Protein AF-A0A959KWU7-F1 (afdb_monomer_lite)

Sequence (67 aa):
MEKKHSFKLVEGTFSPEDAREVLLELVNNKIRYHNFEIFSKMERTGETPVHSIKRKAELLQTYEELR

Radius of gyration: 15.79 Å; chains: 1; bounding box: 31×38×39 Å

pLDDT: mean 92.8, std 8.75, range [46.53, 98.56]

Secondary structure (DSSP, 8-state):
--------S--S---HHHHHHHHHHHHHHHHHHHHHHHHHHHHHHS---HHHHHHHHHHHHHHHHT-

Structure (mmCIF, N/CA/C/O backbone):
data_AF-A0A959KWU7-F1
#
_entry.id   AF-A0A959KWU7-F1
#
loop_
_atom_site.group_PDB
_atom_site.id
_atom_site.type_sy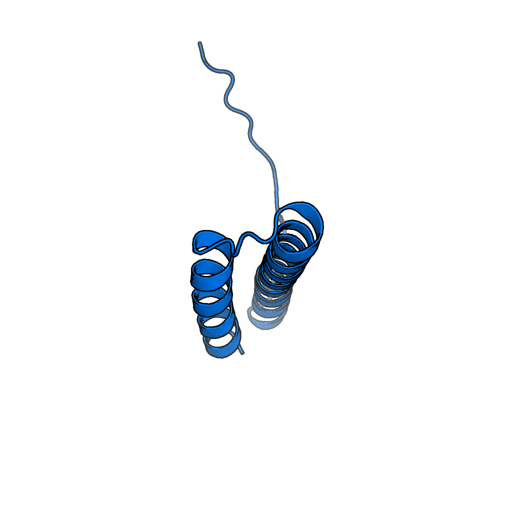mbol
_atom_site.label_atom_id
_atom_site.label_alt_id
_atom_site.label_comp_id
_atom_site.label_asym_id
_atom_site.label_entity_id
_atom_site.label_seq_id
_atom_site.pdbx_PDB_ins_code
_atom_site.Cartn_x
_atom_site.Cartn_y
_atom_site.Cartn_z
_atom_site.occupancy
_atom_site.B_iso_or_equiv
_atom_site.auth_seq_id
_atom_site.auth_comp_id
_atom_site.auth_asym_id
_atom_site.auth_atom_id
_atom_site.pdbx_PDB_model_num
ATOM 1 N N . MET A 1 1 ? -4.242 31.621 -7.562 1.00 46.53 1 MET A N 1
ATOM 2 C CA . MET A 1 1 ? -4.699 30.931 -6.336 1.00 46.53 1 MET A CA 1
ATOM 3 C C . MET A 1 1 ? -4.812 29.452 -6.659 1.00 46.53 1 MET A C 1
ATOM 5 O O . MET A 1 1 ? -5.621 29.105 -7.511 1.00 46.53 1 MET A O 1
ATOM 9 N N . GLU A 1 2 ? -3.969 28.602 -6.072 1.00 66.00 2 GLU A N 1
ATOM 10 C CA . GLU A 1 2 ? -4.077 27.146 -6.241 1.00 66.00 2 GLU A CA 1
ATOM 11 C C . GLU A 1 2 ? -5.376 26.644 -5.598 1.00 66.00 2 GLU A C 1
ATOM 13 O O . GLU A 1 2 ? -5.677 26.962 -4.445 1.00 66.00 2 GLU A O 1
ATOM 18 N N . LYS A 1 3 ? -6.174 25.880 -6.350 1.00 71.00 3 LYS A N 1
ATOM 19 C CA . LYS A 1 3 ? -7.364 25.215 -5.813 1.00 71.00 3 LYS A CA 1
ATOM 20 C C . LYS A 1 3 ? -6.902 24.086 -4.890 1.00 71.00 3 LYS A C 1
ATOM 22 O O . LYS A 1 3 ? -6.353 23.094 -5.358 1.00 71.00 3 LYS A O 1
ATOM 27 N N . LYS A 1 4 ? -7.131 24.221 -3.580 1.00 73.50 4 LYS A N 1
ATOM 28 C CA . LYS A 1 4 ? -6.949 23.111 -2.635 1.00 73.50 4 LYS A CA 1
ATOM 29 C C . LYS A 1 4 ? -8.041 22.073 -2.873 1.00 73.50 4 LYS A C 1
ATOM 31 O O . LYS A 1 4 ? -9.213 22.335 -2.614 1.00 73.50 4 LYS A O 1
ATOM 36 N N . HIS A 1 5 ? -7.647 20.901 -3.353 1.00 82.31 5 HIS A N 1
ATOM 37 C CA . HIS A 1 5 ? -8.525 19.743 -3.425 1.00 82.31 5 HIS A CA 1
ATOM 38 C C . HIS A 1 5 ? -8.470 18.987 -2.095 1.00 82.31 5 HIS A C 1
ATOM 40 O O . HIS A 1 5 ? -7.390 18.633 -1.628 1.00 82.31 5 HIS A O 1
ATOM 46 N N . SER A 1 6 ? -9.632 18.766 -1.482 1.00 84.31 6 SER A N 1
ATOM 47 C CA . SER A 1 6 ? -9.779 17.890 -0.321 1.00 84.31 6 SER A CA 1
ATOM 48 C C . SER A 1 6 ? -10.467 16.612 -0.776 1.00 84.31 6 SER A C 1
ATOM 50 O O . SER A 1 6 ? -11.546 16.671 -1.366 1.00 84.31 6 SER A O 1
ATOM 52 N N . PHE A 1 7 ? -9.833 15.471 -0.522 1.00 84.62 7 PHE A N 1
ATOM 53 C CA . PHE A 1 7 ? -10.374 14.156 -0.835 1.00 84.62 7 PHE A CA 1
ATOM 54 C C . PHE A 1 7 ? -10.540 13.382 0.467 1.00 84.62 7 PHE A C 1
ATOM 56 O O . PHE A 1 7 ? -9.586 13.233 1.230 1.00 84.62 7 PHE A O 1
ATOM 63 N N . LYS A 1 8 ? -11.752 12.888 0.721 1.00 84.69 8 LYS A N 1
ATOM 64 C CA . LYS A 1 8 ? -11.998 11.953 1.819 1.00 84.69 8 LYS A CA 1
ATOM 65 C C . LYS A 1 8 ? -11.570 10.563 1.363 1.00 84.69 8 LYS A C 1
ATOM 67 O O . LYS A 1 8 ? -12.174 10.013 0.449 1.00 84.69 8 LYS A O 1
ATOM 72 N N . LEU A 1 9 ? -10.506 10.042 1.969 1.00 82.06 9 LEU A N 1
ATOM 73 C CA . LEU A 1 9 ? -9.971 8.718 1.653 1.00 82.06 9 LEU A CA 1
ATOM 74 C C . LEU A 1 9 ? -10.758 7.621 2.385 1.00 82.06 9 LEU A C 1
ATOM 76 O O . LEU A 1 9 ? -11.221 6.673 1.763 1.00 82.06 9 LEU A O 1
ATOM 80 N N . VAL A 1 10 ? -10.920 7.787 3.700 1.00 84.44 10 VAL A N 1
ATOM 81 C CA . VAL A 1 10 ? -11.672 6.907 4.604 1.00 84.44 10 VAL A CA 1
ATOM 82 C C . VAL A 1 10 ? -12.283 7.788 5.700 1.00 84.44 10 VAL A C 1
ATOM 84 O O . VAL A 1 10 ? -11.598 8.660 6.232 1.00 84.44 10 VAL A O 1
ATOM 87 N N . GLU A 1 11 ? -13.562 7.596 6.026 1.00 87.06 11 GLU A N 1
ATOM 88 C CA . GLU A 1 11 ? -14.266 8.311 7.100 1.00 87.06 11 GLU A CA 1
ATOM 89 C C . GLU A 1 11 ? -15.150 7.323 7.866 1.00 87.06 11 GLU A C 1
ATOM 91 O O . GLU A 1 11 ? -15.915 6.576 7.259 1.00 87.06 11 GLU A O 1
ATOM 96 N N . GLY A 1 12 ? -15.028 7.306 9.192 1.00 87.94 12 GLY A N 1
ATOM 97 C CA . GLY A 1 12 ? -15.785 6.408 10.059 1.00 87.94 12 GLY A CA 1
ATOM 98 C C . GLY A 1 12 ? -15.170 6.296 11.451 1.00 87.94 12 GLY A C 1
ATOM 99 O O . GLY A 1 12 ? -14.037 6.722 11.682 1.00 87.94 12 GLY A O 1
ATOM 100 N N . THR A 1 13 ? -15.929 5.727 12.383 1.00 93.38 13 THR A N 1
ATOM 101 C CA . THR A 1 13 ? -15.413 5.288 13.682 1.00 93.38 13 THR A CA 1
ATOM 102 C C . THR A 1 13 ? -15.047 3.820 13.556 1.00 93.38 13 THR A C 1
ATOM 104 O O . THR A 1 13 ? -15.915 2.996 13.291 1.00 93.38 13 THR A O 1
ATOM 107 N N . PHE A 1 14 ? -13.767 3.513 13.728 1.00 93.81 14 PHE A N 1
ATOM 108 C CA . PHE A 1 14 ? -13.238 2.159 13.616 1.00 93.81 14 PHE A CA 1
ATOM 109 C C . PHE A 1 14 ? -12.817 1.669 14.995 1.00 93.81 14 PHE A C 1
ATOM 111 O O . PHE A 1 14 ? -12.266 2.445 15.784 1.00 93.81 14 PHE A O 1
ATOM 118 N N . SER A 1 15 ? -13.044 0.387 15.279 1.00 97.06 15 SER A N 1
ATOM 119 C CA . SER A 1 15 ? -12.310 -0.257 16.364 1.00 97.06 15 SER A CA 1
ATOM 120 C C . SER A 1 15 ? -10.818 -0.326 15.992 1.00 97.06 15 SER A C 1
ATOM 122 O O . SER A 1 15 ? -10.468 -0.185 14.813 1.00 97.06 15 SER A O 1
ATOM 124 N N . PRO A 1 16 ? -9.909 -0.533 16.959 1.00 94.88 16 PRO A N 1
ATOM 125 C CA . PRO A 1 16 ? -8.495 -0.745 16.655 1.00 94.88 16 PRO A CA 1
ATOM 126 C C . PRO A 1 16 ? -8.261 -1.857 15.619 1.00 94.88 16 PRO A C 1
ATOM 128 O O . PRO A 1 16 ? -7.393 -1.726 14.759 1.00 94.88 16 PRO A O 1
ATOM 131 N N . GLU A 1 17 ? -9.060 -2.922 15.667 1.00 94.94 17 GLU A N 1
ATOM 132 C CA . GLU A 1 17 ? -8.993 -4.054 14.744 1.00 94.94 17 GLU A CA 1
ATOM 133 C C . GLU A 1 17 ? -9.435 -3.651 13.335 1.00 94.94 17 GLU A C 1
ATOM 135 O O . GLU A 1 17 ? -8.690 -3.876 12.385 1.00 94.94 17 GLU A O 1
ATOM 140 N N . ASP A 1 18 ? -10.586 -2.988 13.196 1.00 93.88 18 ASP A N 1
ATOM 141 C CA . ASP A 1 18 ? -11.082 -2.537 11.890 1.00 93.88 18 ASP A CA 1
ATOM 142 C C . ASP A 1 18 ? -10.139 -1.505 11.253 1.00 93.88 18 ASP A C 1
ATOM 144 O O . ASP A 1 18 ? -9.881 -1.532 10.048 1.00 93.88 18 ASP A O 1
ATOM 148 N N . ALA A 1 19 ? -9.578 -0.602 12.065 1.00 93.81 19 ALA A N 1
ATOM 149 C CA . ALA A 1 19 ? -8.600 0.378 11.606 1.00 93.81 19 ALA A CA 1
ATOM 150 C C . ALA A 1 19 ? -7.331 -0.308 11.081 1.00 93.81 19 ALA A C 1
ATOM 152 O O . ALA A 1 19 ? -6.806 0.085 10.036 1.00 93.81 19 ALA A O 1
ATOM 153 N N . ARG A 1 20 ? -6.856 -1.349 11.778 1.00 94.88 20 ARG A N 1
ATOM 154 C CA . ARG A 1 20 ? -5.710 -2.155 11.345 1.00 94.88 20 ARG A CA 1
ATOM 155 C C . ARG A 1 20 ? -5.987 -2.820 9.998 1.00 94.88 20 ARG A C 1
ATOM 157 O O . ARG A 1 20 ? -5.143 -2.717 9.115 1.00 94.88 20 ARG A O 1
ATOM 164 N N . GLU A 1 21 ? -7.159 -3.423 9.801 1.00 94.50 21 GLU A N 1
ATOM 165 C CA . GLU A 1 21 ? -7.520 -4.054 8.520 1.00 94.50 21 GLU A CA 1
ATOM 166 C C . GLU A 1 21 ? -7.539 -3.047 7.359 1.00 94.50 21 GLU A C 1
ATOM 168 O O . GLU A 1 21 ? -6.986 -3.312 6.289 1.00 94.50 21 GLU A O 1
ATOM 173 N N . VAL A 1 22 ? -8.102 -1.852 7.573 1.00 93.75 22 VAL A N 1
ATOM 174 C CA . VAL A 1 22 ? -8.092 -0.782 6.559 1.00 93.75 22 VAL A CA 1
ATOM 175 C C . VAL A 1 22 ? -6.661 -0.382 6.195 1.00 93.75 22 VAL A C 1
ATOM 177 O O . VAL A 1 22 ? -6.335 -0.238 5.013 1.00 93.75 22 VAL A O 1
ATOM 180 N N . LEU A 1 23 ? -5.790 -0.205 7.191 1.00 94.44 23 LEU A N 1
ATOM 181 C CA . LEU A 1 23 ? -4.389 0.147 6.961 1.00 94.44 23 LEU A CA 1
ATOM 182 C C . LEU A 1 23 ? -3.636 -0.972 6.232 1.00 94.44 23 LEU A C 1
ATOM 184 O O . LEU A 1 23 ? -2.921 -0.687 5.268 1.00 94.44 23 LEU A O 1
ATOM 188 N N . LEU A 1 24 ? -3.828 -2.228 6.642 1.00 96.12 24 LEU A N 1
ATOM 189 C CA . LEU A 1 24 ? -3.224 -3.394 5.997 1.00 96.12 24 LEU A CA 1
ATOM 190 C C . LEU A 1 24 ? -3.633 -3.482 4.523 1.00 96.12 24 LEU A C 1
ATOM 192 O O . LEU A 1 24 ? -2.763 -3.663 3.668 1.00 96.12 24 LEU A O 1
ATOM 196 N N . GLU A 1 25 ? -4.909 -3.271 4.189 1.00 95.50 25 GLU A N 1
ATOM 197 C CA . GLU A 1 25 ? -5.363 -3.315 2.795 1.00 95.50 25 GLU A CA 1
ATOM 198 C C . GLU A 1 25 ? -4.783 -2.163 1.959 1.00 95.50 25 GLU A C 1
ATOM 200 O O . GLU A 1 25 ? -4.351 -2.381 0.824 1.00 95.50 25 GLU A O 1
ATOM 205 N N . LEU A 1 26 ? -4.679 -0.949 2.513 1.00 95.19 26 LEU A N 1
ATOM 206 C CA . LEU A 1 26 ? -4.046 0.185 1.825 1.00 95.19 26 LEU A CA 1
ATOM 207 C C . LEU A 1 26 ? -2.563 -0.077 1.527 1.00 95.19 26 LEU A C 1
ATOM 209 O O . LEU A 1 26 ? -2.091 0.171 0.410 1.00 95.19 26 LEU A O 1
ATOM 213 N N . VAL A 1 27 ? -1.826 -0.603 2.509 1.00 96.94 27 VAL A N 1
ATOM 214 C CA . VAL A 1 27 ? -0.410 -0.962 2.354 1.00 96.94 27 VAL A CA 1
ATOM 215 C C . VAL A 1 27 ? -0.259 -2.075 1.314 1.00 96.94 27 VAL A C 1
ATOM 217 O O . VAL A 1 27 ? 0.537 -1.946 0.378 1.00 96.94 27 VAL A O 1
ATOM 220 N N . ASN A 1 28 ? -1.076 -3.124 1.407 1.00 97.50 28 ASN A N 1
ATOM 221 C CA . ASN A 1 28 ? -1.071 -4.252 0.479 1.00 97.50 28 ASN A CA 1
ATOM 222 C C . ASN A 1 28 ? -1.385 -3.821 -0.961 1.00 97.50 28 ASN A C 1
ATOM 224 O O . ASN A 1 28 ? -0.706 -4.224 -1.911 1.00 97.50 28 ASN A O 1
ATOM 228 N N . ASN A 1 29 ? -2.366 -2.935 -1.144 1.00 97.56 29 ASN A N 1
ATOM 229 C CA . ASN A 1 29 ? -2.703 -2.384 -2.452 1.00 97.56 29 ASN A CA 1
ATOM 230 C C . ASN A 1 29 ? -1.501 -1.659 -3.081 1.00 97.56 29 ASN A C 1
ATOM 232 O O .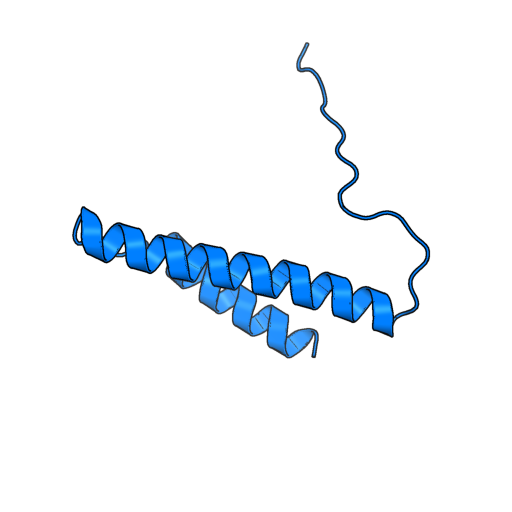 ASN A 1 29 ? -1.178 -1.871 -4.255 1.00 97.56 29 ASN A O 1
ATOM 236 N N . LYS A 1 30 ? -0.762 -0.873 -2.287 1.00 97.62 30 LYS A N 1
ATOM 237 C CA . LYS A 1 30 ? 0.427 -0.169 -2.779 1.00 97.62 30 LYS A CA 1
ATOM 238 C C . LYS A 1 30 ? 1.601 -1.109 -3.078 1.00 97.62 30 LYS A C 1
ATOM 240 O O . LYS A 1 30 ? 2.332 -0.871 -4.04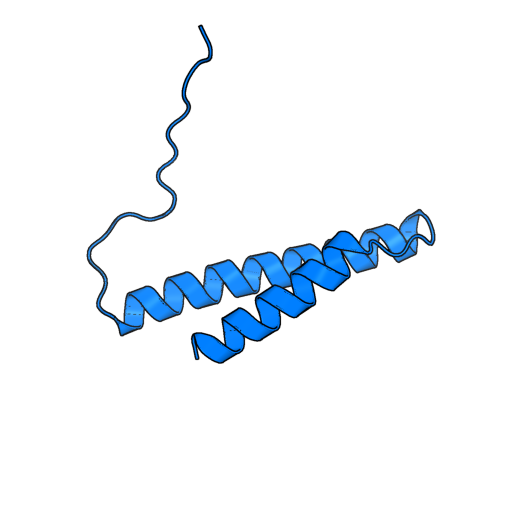4 1.00 97.62 30 LYS A O 1
ATOM 245 N N . ILE A 1 31 ? 1.755 -2.19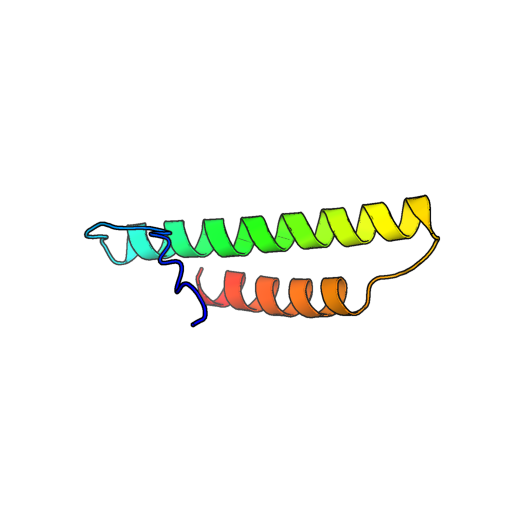8 -2.324 1.00 98.31 31 ILE A N 1
ATOM 246 C CA . ILE A 1 31 ? 2.714 -3.273 -2.633 1.00 98.31 31 ILE A CA 1
ATOM 247 C C . ILE A 1 31 ? 2.389 -3.898 -3.996 1.00 98.31 31 ILE A C 1
ATOM 249 O O . ILE A 1 31 ? 3.277 -4.026 -4.845 1.00 98.31 31 ILE A O 1
ATOM 253 N N . ARG A 1 32 ? 1.114 -4.230 -4.248 1.00 98.56 32 ARG A N 1
ATOM 254 C CA . ARG A 1 32 ? 0.651 -4.775 -5.539 1.00 98.56 32 ARG A CA 1
ATOM 255 C C . ARG A 1 32 ? 0.918 -3.813 -6.693 1.00 98.56 32 ARG A C 1
ATOM 257 O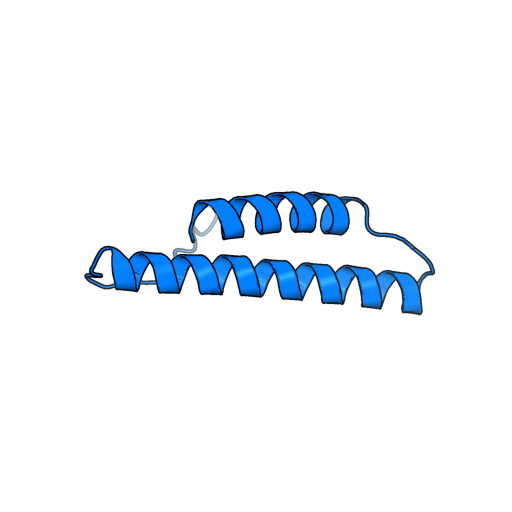 O . ARG A 1 32 ? 1.435 -4.243 -7.723 1.00 98.56 32 ARG A O 1
ATOM 264 N N . TYR A 1 33 ? 0.647 -2.521 -6.502 1.00 98.31 33 TYR A N 1
ATOM 265 C CA . TYR A 1 33 ? 0.982 -1.483 -7.480 1.00 98.31 33 TYR A CA 1
ATOM 266 C C . TYR A 1 33 ? 2.471 -1.516 -7.857 1.00 98.31 33 TYR A C 1
ATOM 268 O O . TYR A 1 33 ? 2.802 -1.544 -9.041 1.00 98.31 33 TYR A O 1
ATOM 276 N N . HIS A 1 34 ? 3.378 -1.558 -6.875 1.00 98.25 34 HIS A N 1
ATOM 277 C CA . HIS A 1 34 ? 4.813 -1.579 -7.164 1.00 98.25 34 HIS A CA 1
ATOM 278 C C . HIS A 1 34 ? 5.266 -2.883 -7.821 1.00 98.25 34 HIS A C 1
ATOM 280 O O . HIS A 1 34 ? 6.114 -2.835 -8.706 1.00 98.25 34 HIS A O 1
ATOM 286 N N . ASN A 1 35 ? 4.686 -4.032 -7.460 1.00 97.75 35 ASN A N 1
ATOM 287 C CA . ASN A 1 35 ? 4.938 -5.285 -8.180 1.00 97.75 35 ASN A CA 1
ATOM 288 C C . ASN A 1 35 ? 4.545 -5.176 -9.660 1.00 97.75 35 ASN A C 1
ATOM 290 O O . ASN A 1 35 ? 5.328 -5.562 -10.526 1.00 97.75 35 ASN A O 1
ATOM 294 N N . PHE A 1 36 ? 3.373 -4.607 -9.953 1.00 97.62 36 PHE A N 1
ATOM 295 C CA . PHE A 1 36 ? 2.927 -4.395 -11.328 1.00 97.62 36 PHE A CA 1
ATOM 296 C C . PHE A 1 36 ? 3.824 -3.406 -12.083 1.00 97.62 36 PHE A C 1
ATOM 298 O O . PHE A 1 36 ? 4.184 -3.651 -13.230 1.00 97.62 36 PHE A O 1
ATOM 305 N N . GLU A 1 37 ? 4.223 -2.305 -11.445 1.00 97.19 37 GLU A N 1
ATOM 306 C CA . GLU A 1 37 ? 5.125 -1.311 -12.036 1.00 97.19 37 GLU A CA 1
ATOM 307 C C . GLU A 1 37 ? 6.500 -1.907 -12.370 1.00 97.19 37 GLU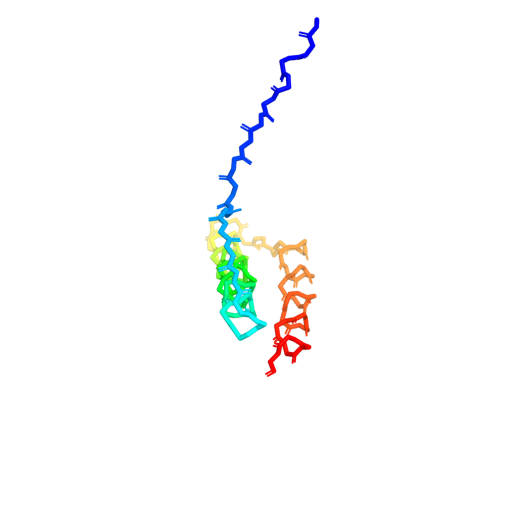 A C 1
ATOM 309 O O . GLU A 1 37 ? 7.017 -1.665 -13.462 1.00 97.19 37 GLU A O 1
ATOM 314 N N . ILE A 1 38 ? 7.064 -2.711 -11.459 1.00 97.38 38 ILE A N 1
ATOM 315 C CA . ILE A 1 38 ? 8.317 -3.447 -11.675 1.00 97.38 38 ILE A CA 1
ATOM 316 C C . ILE A 1 38 ? 8.174 -4.369 -12.881 1.00 97.38 38 ILE A C 1
ATOM 318 O O . ILE A 1 38 ? 8.955 -4.255 -13.821 1.00 97.38 38 ILE A O 1
ATOM 322 N N . PHE A 1 39 ? 7.150 -5.226 -12.884 1.00 97.75 39 PHE A N 1
ATOM 323 C CA . PHE A 1 39 ? 6.886 -6.144 -13.989 1.00 97.75 39 PHE A CA 1
ATOM 324 C C . PHE A 1 39 ? 6.740 -5.395 -15.320 1.00 97.75 39 PHE A C 1
ATOM 326 O O . PHE A 1 39 ? 7.464 -5.650 -16.273 1.00 97.75 39 PHE A O 1
ATOM 333 N N . SER A 1 40 ? 5.871 -4.387 -15.365 1.00 96.81 40 SER A N 1
ATOM 334 C CA . SER A 1 40 ? 5.572 -3.634 -16.581 1.00 96.81 40 SER A CA 1
ATOM 335 C C . SER A 1 40 ? 6.780 -2.893 -17.167 1.00 96.81 40 SER A C 1
ATOM 337 O O . SER A 1 40 ? 6.864 -2.741 -18.387 1.00 96.81 40 SER A O 1
ATOM 339 N N . LYS A 1 41 ? 7.696 -2.389 -16.331 1.00 96.50 41 LYS A N 1
ATOM 340 C CA . LYS A 1 41 ? 8.918 -1.725 -16.807 1.00 96.50 41 LYS A CA 1
ATOM 341 C C . LYS A 1 41 ? 9.963 -2.724 -17.288 1.00 96.50 41 LYS A C 1
ATOM 343 O O . LYS A 1 41 ? 10.516 -2.519 -18.365 1.00 96.50 41 LYS A O 1
ATOM 348 N N . MET A 1 42 ? 10.149 -3.831 -16.572 1.00 96.56 42 MET A N 1
ATOM 349 C CA . MET A 1 42 ? 11.054 -4.887 -17.029 1.00 96.56 42 MET A CA 1
ATOM 350 C C . MET A 1 42 ? 10.620 -5.432 -18.396 1.00 96.56 42 MET A C 1
ATOM 352 O O . MET A 1 42 ? 11.447 -5.521 -19.293 1.00 96.56 42 MET A O 1
ATOM 356 N N . GLU A 1 43 ? 9.325 -5.692 -18.596 1.00 97.19 43 GLU A N 1
ATOM 357 C CA . GLU A 1 43 ? 8.817 -6.236 -19.864 1.00 97.19 43 GLU A CA 1
ATOM 358 C C . GLU A 1 43 ? 8.884 -5.241 -21.033 1.00 97.19 43 GLU A C 1
ATOM 360 O O . GLU A 1 43 ? 9.190 -5.620 -22.160 1.00 97.19 43 GLU A O 1
ATOM 365 N N . ARG A 1 44 ? 8.571 -3.957 -20.804 1.00 96.44 44 ARG A N 1
ATOM 366 C CA . ARG A 1 44 ? 8.457 -2.977 -21.903 1.00 96.44 44 ARG A CA 1
ATOM 367 C C . ARG A 1 44 ? 9.767 -2.302 -22.266 1.00 96.44 44 ARG A C 1
ATOM 369 O O . ARG A 1 44 ? 9.965 -1.967 -23.430 1.00 96.44 44 ARG A O 1
ATOM 376 N N . THR A 1 45 ? 10.603 -2.016 -21.274 1.00 95.50 45 THR A N 1
ATOM 377 C CA . THR A 1 45 ? 11.816 -1.211 -21.463 1.00 95.50 45 THR A CA 1
ATOM 378 C C . THR A 1 45 ? 13.082 -1.939 -21.028 1.00 95.50 45 THR A C 1
ATOM 380 O O . THR A 1 45 ? 14.171 -1.426 -21.263 1.00 95.50 45 THR A O 1
ATOM 383 N N . GLY A 1 46 ? 12.974 -3.121 -20.406 1.00 94.50 46 GLY A N 1
ATOM 384 C CA . GLY A 1 46 ? 14.117 -3.802 -19.791 1.00 94.50 46 GLY A CA 1
ATOM 385 C C . GLY A 1 46 ? 14.653 -3.073 -18.555 1.00 94.50 46 GLY A C 1
ATOM 386 O O . GLY A 1 46 ? 15.716 -3.421 -18.045 1.00 94.50 46 GLY A O 1
ATOM 387 N N . GLU A 1 47 ? 13.947 -2.046 -18.075 1.00 93.44 47 GLU A N 1
ATOM 388 C CA . GLU A 1 47 ? 14.390 -1.233 -16.951 1.00 93.44 47 GLU A CA 1
ATOM 389 C C . GLU A 1 47 ? 13.887 -1.788 -15.625 1.00 93.44 47 GLU A C 1
ATOM 391 O O . GLU A 1 47 ? 12.730 -2.188 -15.470 1.00 93.44 47 GLU A O 1
ATOM 396 N N . THR A 1 48 ? 14.745 -1.680 -14.618 1.00 91.94 48 THR A N 1
ATOM 397 C CA . THR A 1 48 ? 14.420 -2.037 -13.243 1.00 91.94 48 THR A CA 1
ATOM 398 C C . THR A 1 48 ? 14.114 -0.765 -12.446 1.00 91.94 48 THR A C 1
ATOM 400 O O . THR A 1 48 ? 15.035 -0.001 -12.143 1.00 91.94 48 THR A O 1
ATOM 403 N N . PRO A 1 49 ? 12.849 -0.491 -12.072 1.00 93.94 49 PRO A N 1
ATOM 404 C CA . PRO A 1 49 ? 12.513 0.718 -11.328 1.00 93.94 49 PRO A CA 1
ATOM 405 C C . PRO A 1 49 ? 12.968 0.627 -9.870 1.00 93.94 49 PRO A C 1
ATOM 407 O O . PRO A 1 49 ? 12.279 0.085 -9.002 1.00 93.94 49 PRO A O 1
ATOM 410 N N . VAL A 1 50 ? 14.135 1.209 -9.594 1.00 95.88 50 VAL A N 1
ATOM 411 C CA . VAL A 1 50 ? 14.765 1.218 -8.265 1.00 95.88 50 VAL A CA 1
ATOM 412 C C . VAL A 1 50 ? 13.842 1.817 -7.198 1.00 95.88 50 VAL A C 1
ATOM 414 O O . VAL A 1 50 ? 13.785 1.306 -6.079 1.00 95.88 50 VAL A O 1
ATOM 417 N N . HIS A 1 51 ? 13.068 2.856 -7.538 1.00 95.75 51 HIS A N 1
ATOM 418 C CA . HIS A 1 51 ? 12.127 3.480 -6.601 1.00 95.75 51 HIS A CA 1
ATOM 419 C C . HIS A 1 51 ? 11.021 2.509 -6.171 1.00 95.75 51 HIS A C 1
ATOM 421 O O . HIS A 1 51 ? 10.735 2.410 -4.980 1.00 95.75 51 HIS A O 1
ATOM 427 N N . SER A 1 52 ? 10.438 1.758 -7.109 1.00 96.31 52 SER A N 1
ATOM 428 C CA . SER A 1 52 ? 9.384 0.778 -6.827 1.00 96.31 52 SER A CA 1
ATOM 429 C C . SER A 1 52 ? 9.908 -0.381 -5.992 1.00 96.31 52 SER A C 1
ATOM 431 O O . SER A 1 52 ? 9.214 -0.845 -5.093 1.00 96.31 52 SER A O 1
ATOM 433 N N . ILE A 1 53 ? 11.140 -0.829 -6.251 1.00 97.50 53 ILE A N 1
ATOM 434 C CA . ILE A 1 53 ? 11.783 -1.894 -5.472 1.00 97.50 53 ILE A CA 1
ATOM 435 C C . ILE A 1 53 ? 12.000 -1.444 -4.032 1.00 97.50 53 ILE A C 1
ATOM 437 O O . ILE A 1 53 ? 11.567 -2.133 -3.108 1.00 97.50 53 ILE A O 1
ATOM 441 N N . LYS A 1 54 ? 12.616 -0.270 -3.844 1.00 98.12 54 LYS A N 1
ATOM 442 C CA . LYS A 1 54 ? 12.856 0.292 -2.513 1.00 98.12 54 LYS A CA 1
ATOM 443 C C . LYS A 1 54 ? 11.542 0.473 -1.756 1.00 98.12 54 LYS A C 1
ATOM 445 O O . LYS A 1 54 ? 11.410 0.005 -0.630 1.00 98.12 54 LYS A O 1
ATOM 450 N N . ARG A 1 55 ? 10.543 1.085 -2.399 1.00 97.62 55 ARG A N 1
ATOM 451 C CA . ARG A 1 55 ? 9.257 1.366 -1.759 1.00 97.62 55 ARG A CA 1
ATOM 452 C C . ARG A 1 55 ? 8.480 0.097 -1.428 1.00 97.62 55 ARG A C 1
ATOM 454 O O . ARG A 1 55 ? 7.841 0.040 -0.386 1.00 97.62 55 ARG A O 1
ATOM 461 N N . LYS A 1 56 ? 8.561 -0.934 -2.274 1.00 98.06 56 LYS A N 1
ATOM 462 C CA . LYS A 1 56 ? 7.987 -2.248 -1.973 1.00 98.06 56 LYS A CA 1
ATOM 463 C C . LYS A 1 56 ? 8.597 -2.847 -0.705 1.00 98.06 56 LYS A C 1
ATOM 465 O O . LYS A 1 56 ? 7.849 -3.354 0.119 1.00 98.06 56 LYS A O 1
ATOM 470 N N . ALA A 1 57 ? 9.920 -2.790 -0.552 1.00 98.12 57 ALA A N 1
ATOM 471 C CA . ALA A 1 57 ? 10.596 -3.323 0.631 1.00 98.12 57 ALA A CA 1
ATOM 472 C C . ALA A 1 57 ? 10.178 -2.585 1.914 1.00 98.12 57 ALA A C 1
ATOM 474 O O . ALA A 1 57 ? 9.816 -3.230 2.891 1.00 98.12 57 ALA A O 1
ATOM 475 N N . GLU A 1 58 ? 10.138 -1.249 1.879 1.00 98.25 58 GLU A N 1
ATOM 476 C CA . GLU A 1 58 ? 9.652 -0.426 3.000 1.00 98.25 58 GLU A CA 1
ATOM 477 C C . GLU A 1 58 ? 8.205 -0.775 3.381 1.00 98.25 58 GLU A C 1
ATOM 479 O O . GLU A 1 58 ? 7.888 -0.940 4.553 1.00 98.25 58 GLU A O 1
ATOM 484 N N . LEU A 1 59 ? 7.322 -0.930 2.389 1.00 98.06 59 LEU A N 1
ATOM 485 C CA . LEU A 1 59 ? 5.916 -1.251 2.634 1.00 98.06 59 LEU A CA 1
ATOM 486 C C . LEU A 1 59 ? 5.717 -2.674 3.160 1.00 98.06 59 LEU A C 1
ATOM 488 O O . LEU A 1 59 ? 4.828 -2.880 3.976 1.00 98.06 59 LEU A O 1
ATOM 492 N N . LEU A 1 60 ? 6.525 -3.643 2.717 1.00 98.12 60 LEU A N 1
ATOM 493 C CA . LEU A 1 60 ? 6.511 -4.998 3.279 1.00 98.12 60 LEU A CA 1
ATOM 494 C C . LEU A 1 60 ? 6.904 -4.979 4.757 1.00 98.12 60 LEU A C 1
ATOM 496 O O . LEU A 1 60 ? 6.264 -5.651 5.555 1.00 98.12 60 LEU A O 1
ATOM 500 N N . GLN A 1 61 ? 7.897 -4.171 5.130 1.00 98.19 61 GLN A N 1
ATOM 501 C CA . GLN A 1 61 ? 8.252 -3.990 6.535 1.00 98.19 61 GLN A CA 1
ATOM 502 C C . GLN A 1 61 ? 7.089 -3.378 7.330 1.00 98.19 61 GLN A C 1
ATOM 504 O O . GLN A 1 61 ? 6.695 -3.934 8.349 1.00 98.19 61 GLN A O 1
ATOM 509 N N . THR A 1 62 ? 6.488 -2.288 6.841 1.00 97.44 62 THR A N 1
ATOM 510 C CA . THR A 1 62 ? 5.314 -1.676 7.490 1.00 97.44 62 THR A CA 1
ATOM 511 C C . THR A 1 62 ? 4.144 -2.655 7.610 1.00 97.44 62 THR A C 1
ATOM 513 O O . THR A 1 62 ? 3.431 -2.638 8.606 1.00 97.44 62 THR A O 1
ATOM 516 N N . TYR A 1 63 ? 3.934 -3.513 6.610 1.00 96.25 63 TYR A N 1
ATOM 517 C CA . TYR A 1 63 ? 2.876 -4.520 6.638 1.00 96.25 63 TYR A CA 1
ATOM 518 C C . TYR A 1 63 ? 3.074 -5.528 7.778 1.00 96.25 63 TYR A C 1
ATOM 520 O O . TYR A 1 63 ? 2.114 -5.841 8.474 1.00 96.25 63 TYR A O 1
ATOM 528 N N . GLU A 1 64 ? 4.305 -5.997 8.002 1.00 97.00 64 GLU A N 1
ATOM 529 C CA . GLU A 1 64 ? 4.615 -6.901 9.119 1.00 97.00 64 GLU A CA 1
ATOM 530 C C . GLU A 1 64 ? 4.545 -6.196 10.482 1.00 97.00 64 GLU A C 1
ATOM 532 O O . GLU A 1 64 ? 4.128 -6.807 11.457 1.00 97.00 64 GLU A O 1
ATOM 537 N N . GLU A 1 65 ? 4.899 -4.910 10.566 1.00 95.69 65 GLU A N 1
ATOM 538 C CA . GLU A 1 65 ? 4.780 -4.118 11.804 1.00 95.69 65 GLU A CA 1
ATOM 539 C C . GLU A 1 65 ? 3.320 -3.858 12.214 1.00 95.69 65 GLU A C 1
ATOM 541 O O . GLU A 1 65 ? 3.032 -3.662 13.394 1.00 95.69 65 GLU A O 1
ATOM 546 N N . LEU A 1 66 ? 2.401 -3.831 11.244 1.00 91.69 66 LEU A N 1
ATOM 547 C CA . LEU A 1 66 ? 0.967 -3.640 11.470 1.00 91.69 66 LEU A CA 1
ATOM 548 C C . LEU A 1 66 ? 0.214 -4.943 11.753 1.00 91.69 66 LEU A C 1
ATOM 550 O O . LEU A 1 66 ? -0.972 -4.871 12.073 1.00 91.69 66 LEU A O 1
ATOM 554 N N . ARG A 1 67 ? 0.854 -6.102 11.582 1.00 85.44 67 ARG A N 1
ATOM 555 C CA . ARG A 1 67 ? 0.238 -7.425 11.708 1.00 85.44 67 ARG A CA 1
ATOM 556 C C . ARG A 1 67 ? 0.181 -7.901 13.156 1.00 85.44 67 ARG A C 1
ATOM 558 O O . ARG A 1 67 ? -0.875 -8.470 13.514 1.00 85.44 67 ARG A O 1
#

Foldseek 3Di:
DDDDDDDDPDDDDDDLVRVLVVVLVVLVVLLVVLVVVQVVCCVPPVDGPPVSVVSNVVSVVVNVVSD